Protein AF-A0A8T2YZI6-F1 (afdb_monomer_lite)

Secondary structure (DSSP, 8-state):
---HHHHHHHHHHHHH-----SHHHHHHHHHHHHTTSSPPP-TTSSSEEEE-TTS-HHHHHHHHHHHHHHHHHHHHTTPPPPPEEEE--EEEEEEEETTEEEEEEEE-HHHHHHHHHHHHTT---EEEGGGTEEEE-HHHHHHHHS-----TT---S------------------------

Sequence (181 aa):
MRSVKSTIERYKKACADSSNNGSVSEANAQEAASLGIVPCVSFKESPITMDAKQLQIHIAEVYFLTILKGLKHRLAAGAKLPNVTILLPVEKAQVITLEGEKTINVAGRISQAVASLLRRLGLPYQGNESYGKIRINGISLRRWLQPKLDSPFSGKPGEWSTSLSRLGKRNKLPATQYSHW

Foldseek 3Di:
DDDPVVVVVVVVVVVVPPPDPDDVLVCVLVVCCVVVNAPDWDQVDAPTEAECQPPDQVNSLVNVVVVLVVQLVCVVVVHQFHKYKYFFHWDWDWDQDPVGIDIFIDQDPSLVSVVVSCVVLVQDWDDGRRVRMIMHHSVSSSCSSCVPPPPVPPDPPDDPDDDPDDDDDDDDDDDDDDDDD

InterPro domains:
  IPR053303 Chloroplast PPR-containing protein [PTHR47935] (31-169)

Radius of gyration: 27.64 Å; chains: 1; bounding box: 69×43×85 Å

Structure (mmCIF, N/CA/C/O backbone):
data_AF-A0A8T2YZI6-F1
#
_entry.id   AF-A0A8T2YZI6-F1
#
loop_
_atom_site.group_PDB
_atom_site.id
_atom_site.type_symbol
_atom_site.label_atom_id
_atom_site.label_alt_id
_atom_site.label_comp_id
_atom_site.label_asym_id
_atom_site.label_entity_id
_atom_site.label_seq_id
_atom_site.pdbx_PDB_ins_code
_atom_site.Cartn_x
_atom_site.Cartn_y
_atom_site.Cartn_z
_atom_site.occupancy
_atom_site.B_iso_or_equiv
_atom_site.auth_seq_id
_atom_site.auth_comp_id
_atom_site.auth_asym_id
_atom_site.auth_atom_id
_atom_site.pdbx_PDB_model_num
ATOM 1 N N . MET A 1 1 ? -17.718 -25.663 -24.027 1.00 43.03 1 MET A N 1
ATOM 2 C CA . MET A 1 1 ? -17.482 -24.908 -22.772 1.00 43.03 1 MET A CA 1
ATOM 3 C C . MET A 1 1 ? -16.499 -25.683 -21.907 1.00 43.03 1 MET A C 1
ATOM 5 O O . MET A 1 1 ? -16.744 -26.854 -21.652 1.00 43.03 1 MET A O 1
ATOM 9 N N . ARG A 1 2 ? -15.363 -25.089 -21.511 1.00 48.38 2 ARG A N 1
ATOM 10 C CA . ARG A 1 2 ? -14.435 -25.738 -20.565 1.00 48.38 2 ARG A CA 1
ATOM 11 C C . ARG A 1 2 ? -15.024 -25.625 -19.155 1.00 48.38 2 ARG A C 1
ATOM 13 O O . ARG A 1 2 ? -15.431 -24.541 -18.754 1.00 48.38 2 ARG A O 1
ATOM 20 N N . SER A 1 3 ? -15.124 -26.746 -18.444 1.00 59.12 3 SER A N 1
ATOM 21 C CA . SER A 1 3 ? -15.744 -26.810 -17.115 1.00 59.12 3 SER A CA 1
ATOM 22 C C . SER A 1 3 ? -14.901 -26.062 -16.081 1.00 59.12 3 SER A C 1
ATOM 24 O O . SER A 1 3 ? -13.687 -26.261 -16.026 1.00 59.12 3 SER A O 1
ATOM 26 N N . VAL A 1 4 ? -15.539 -25.257 -15.224 1.00 64.62 4 VAL A N 1
ATOM 27 C CA . VAL A 1 4 ? -14.890 -24.494 -14.138 1.00 64.62 4 VAL A CA 1
ATOM 28 C C . VAL A 1 4 ? -14.013 -25.398 -13.259 1.00 64.62 4 VAL A C 1
ATOM 30 O O . VAL A 1 4 ? -12.910 -25.015 -12.877 1.00 64.62 4 VAL A O 1
ATOM 33 N N . LYS A 1 5 ? -14.434 -26.650 -13.035 1.00 61.53 5 LYS A N 1
ATOM 34 C CA . LYS A 1 5 ? -13.651 -27.652 -12.291 1.00 61.53 5 LYS A CA 1
ATOM 35 C C . LYS A 1 5 ? -12.322 -27.996 -12.971 1.00 61.53 5 LYS A C 1
ATOM 37 O O . LYS A 1 5 ? -11.308 -28.131 -12.297 1.00 61.53 5 LYS A O 1
ATOM 42 N N . SER A 1 6 ? -12.302 -28.073 -14.303 1.00 59.44 6 SER A N 1
ATOM 43 C CA . SER A 1 6 ? -11.068 -28.332 -15.063 1.00 59.44 6 SER A CA 1
ATOM 44 C C . SER A 1 6 ? -10.090 -27.155 -15.009 1.00 59.44 6 SER A C 1
ATOM 46 O O . SER A 1 6 ? -8.878 -27.352 -15.080 1.00 59.44 6 SER A O 1
ATOM 48 N N . THR A 1 7 ? -10.610 -25.936 -14.843 1.00 60.66 7 THR A N 1
ATOM 49 C CA . THR A 1 7 ? -9.802 -24.725 -14.680 1.00 60.66 7 THR A CA 1
ATOM 50 C C . THR A 1 7 ? -9.177 -24.672 -13.287 1.00 60.66 7 THR A C 1
ATOM 52 O O . THR A 1 7 ? -7.987 -24.396 -13.173 1.00 60.66 7 THR A O 1
ATOM 55 N N . ILE A 1 8 ? -9.937 -25.022 -12.243 1.00 68.31 8 ILE A N 1
ATOM 56 C CA . ILE A 1 8 ? -9.447 -25.067 -10.854 1.00 68.31 8 ILE A CA 1
ATOM 57 C C . ILE A 1 8 ? -8.341 -26.120 -10.686 1.00 68.31 8 ILE A C 1
ATOM 59 O O . ILE A 1 8 ? -7.313 -25.841 -10.073 1.00 68.31 8 ILE A O 1
ATOM 63 N N . GLU A 1 9 ? -8.504 -27.311 -11.263 1.00 61.12 9 GLU A N 1
ATOM 64 C CA . GLU A 1 9 ? -7.485 -28.368 -11.164 1.00 61.12 9 GLU A CA 1
ATOM 65 C C . GLU A 1 9 ? -6.208 -28.031 -11.947 1.00 61.12 9 GLU A C 1
ATOM 67 O O . GLU A 1 9 ? -5.096 -28.300 -11.492 1.00 61.12 9 GLU A O 1
ATOM 72 N N . ARG A 1 10 ? -6.340 -27.336 -13.083 1.00 62.16 10 ARG A N 1
ATOM 73 C CA . ARG A 1 10 ? -5.183 -26.799 -13.811 1.00 62.16 10 ARG A CA 1
ATOM 74 C C . ARG A 1 10 ? -4.444 -25.735 -12.991 1.00 62.16 10 ARG A C 1
ATOM 76 O O . ARG A 1 10 ? -3.217 -25.698 -13.018 1.00 62.16 10 ARG A O 1
ATOM 83 N N . TYR A 1 11 ? -5.184 -24.919 -12.241 1.00 50.75 11 TYR A N 1
ATOM 84 C CA . TYR A 1 11 ? -4.636 -23.886 -11.364 1.00 50.75 11 TYR A CA 1
ATOM 85 C C . TYR A 1 11 ? -3.839 -24.489 -10.198 1.00 50.75 11 TYR A C 1
ATOM 87 O O . TYR A 1 11 ? -2.700 -24.094 -9.964 1.00 50.75 11 TYR A O 1
ATOM 95 N N . LYS A 1 12 ? -4.376 -25.520 -9.526 1.00 63.25 12 LYS A N 1
ATOM 96 C CA . LYS A 1 12 ? -3.645 -26.251 -8.473 1.00 63.25 12 LYS A CA 1
ATOM 97 C C . LYS A 1 12 ? -2.347 -26.869 -8.989 1.00 63.25 12 LYS A C 1
ATOM 99 O O . LYS A 1 12 ? -1.334 -26.812 -8.301 1.00 63.25 12 LYS A O 1
ATOM 104 N N . LYS A 1 13 ? -2.374 -27.428 -10.203 1.00 60.31 13 LYS A N 1
ATOM 105 C CA . LYS A 1 13 ? -1.198 -28.048 -10.822 1.00 60.31 13 LYS A CA 1
ATOM 106 C C . LYS A 1 13 ? -0.110 -27.024 -11.162 1.00 60.31 13 LYS A C 1
ATOM 108 O O . LYS A 1 13 ? 1.045 -27.255 -10.841 1.00 60.31 13 LYS A O 1
ATOM 113 N N . ALA A 1 14 ? -0.480 -25.869 -11.714 1.00 50.28 14 ALA A N 1
ATOM 114 C CA . ALA A 1 14 ? 0.473 -24.805 -12.040 1.00 50.28 14 ALA A CA 1
ATOM 115 C C . ALA A 1 14 ? 1.112 -24.147 -10.800 1.00 50.28 14 ALA A C 1
ATOM 117 O O . ALA A 1 14 ? 2.236 -23.664 -10.878 1.00 50.28 14 ALA A O 1
ATOM 118 N N . CYS A 1 15 ? 0.426 -24.141 -9.649 1.00 44.84 15 CYS A N 1
ATOM 119 C CA . CYS A 1 15 ? 0.999 -23.670 -8.383 1.00 44.84 15 CYS A CA 1
ATOM 120 C C . CYS A 1 15 ? 1.999 -24.655 -7.752 1.00 44.84 15 CYS A C 1
ATOM 122 O O . CYS A 1 15 ? 2.817 -24.229 -6.939 1.00 44.84 15 CYS A O 1
ATOM 124 N N . ALA A 1 16 ? 1.933 -25.947 -8.095 1.00 54.19 16 ALA A N 1
ATOM 125 C CA . ALA A 1 16 ? 2.845 -26.966 -7.572 1.00 54.19 16 ALA A CA 1
ATOM 126 C C . ALA A 1 16 ? 4.216 -26.962 -8.278 1.00 54.19 16 ALA A C 1
ATOM 128 O O . ALA A 1 16 ? 5.212 -27.379 -7.689 1.00 54.19 16 ALA A O 1
ATOM 129 N N . ASP A 1 17 ? 4.290 -26.437 -9.502 1.00 45.03 17 ASP A N 1
ATOM 130 C CA . ASP A 1 17 ? 5.527 -26.365 -10.281 1.00 45.03 17 ASP A CA 1
ATOM 131 C C . ASP A 1 17 ? 6.327 -25.101 -9.893 1.00 45.03 17 ASP A C 1
ATOM 133 O O . ASP A 1 17 ? 6.245 -24.050 -10.532 1.00 45.03 17 ASP A O 1
ATOM 137 N N . SER A 1 18 ? 7.109 -25.180 -8.808 1.00 47.19 18 SER A N 1
ATOM 138 C CA . SER A 1 18 ? 7.831 -24.052 -8.180 1.00 47.19 18 SER A CA 1
ATOM 139 C C . SER A 1 18 ? 9.044 -23.508 -8.967 1.00 47.19 18 SER A C 1
ATOM 141 O O . SER A 1 18 ? 10.014 -23.044 -8.366 1.00 47.19 18 SER A O 1
ATOM 143 N N . SER A 1 19 ? 9.043 -23.577 -10.301 1.00 53.91 19 SER A N 1
ATOM 144 C CA . SER A 1 19 ? 10.235 -23.323 -11.131 1.00 53.91 19 SER A CA 1
ATOM 145 C C . SER A 1 19 ? 10.092 -22.184 -12.151 1.00 53.91 19 SER A C 1
ATOM 147 O O . SER A 1 19 ? 10.815 -22.153 -13.142 1.00 53.91 19 SER A O 1
ATOM 149 N N . ASN A 1 20 ? 9.196 -21.208 -11.947 1.00 41.50 20 ASN A N 1
ATOM 150 C CA . ASN A 1 20 ? 9.153 -20.043 -12.840 1.00 41.50 20 ASN A CA 1
ATOM 151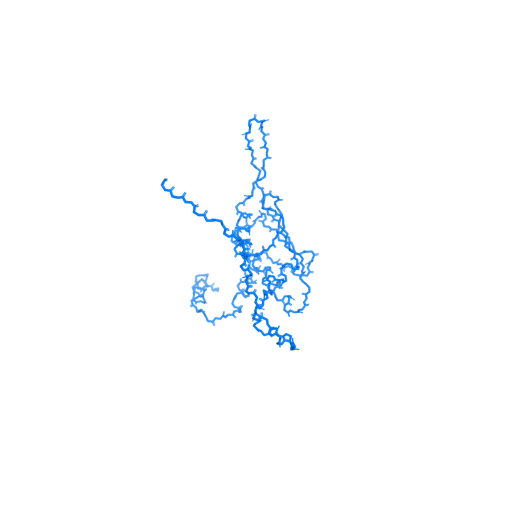 C C . ASN A 1 20 ? 9.091 -18.705 -12.095 1.00 41.50 20 ASN A C 1
ATOM 153 O O . ASN A 1 20 ? 8.052 -18.250 -11.611 1.00 41.50 20 ASN A O 1
ATOM 157 N N . ASN A 1 21 ? 10.254 -18.066 -12.034 1.00 47.00 21 ASN A N 1
ATOM 158 C CA . ASN A 1 21 ? 10.510 -16.827 -11.322 1.00 47.00 21 ASN A CA 1
ATOM 159 C C . ASN A 1 21 ? 10.152 -15.633 -12.222 1.00 47.00 21 ASN A C 1
ATOM 161 O O . ASN A 1 21 ? 11.016 -15.076 -12.891 1.00 47.00 21 ASN A O 1
ATOM 165 N N . GLY A 1 22 ? 8.880 -15.220 -12.245 1.00 47.12 22 GLY A N 1
ATOM 166 C CA . GLY A 1 22 ? 8.505 -13.865 -12.685 1.00 47.12 22 GLY A CA 1
ATOM 167 C C . GLY A 1 22 ? 7.252 -13.747 -13.553 1.00 47.12 22 GLY A C 1
ATOM 168 O O . GLY A 1 22 ? 6.416 -12.889 -13.274 1.00 47.12 22 GLY A O 1
ATOM 169 N N . SER A 1 23 ? 7.061 -14.625 -14.538 1.00 45.56 23 SER A N 1
ATOM 170 C CA . SER A 1 23 ? 6.017 -14.471 -15.572 1.00 45.56 23 SER A CA 1
ATOM 171 C C . SER A 1 23 ? 4.602 -14.840 -15.104 1.00 45.56 23 SER A C 1
ATOM 173 O O . SER A 1 23 ? 3.640 -14.137 -15.407 1.00 45.56 23 SER A O 1
ATOM 175 N N . VAL A 1 24 ? 4.459 -15.893 -14.293 1.00 44.16 24 VAL A N 1
ATOM 176 C CA . VAL A 1 24 ? 3.146 -16.398 -13.835 1.00 44.16 24 VAL A CA 1
ATOM 177 C C . VAL A 1 24 ? 2.450 -15.406 -12.892 1.00 44.16 24 VAL A C 1
ATOM 179 O O . VAL A 1 24 ? 1.238 -15.229 -12.936 1.00 44.16 24 VAL A O 1
ATOM 182 N N . SER A 1 25 ? 3.216 -14.669 -12.082 1.00 45.31 25 SER A N 1
ATOM 183 C CA . SER A 1 25 ? 2.664 -13.644 -11.181 1.00 45.31 25 SER A CA 1
ATOM 184 C C . SER A 1 25 ? 2.098 -12.416 -11.912 1.00 45.31 25 SER A C 1
ATOM 186 O O . SER A 1 25 ? 1.246 -11.710 -11.379 1.00 45.31 25 SER A O 1
ATOM 188 N N . GLU A 1 26 ? 2.597 -12.136 -13.119 1.00 43.47 26 GLU A N 1
ATOM 189 C CA . GLU A 1 26 ? 2.163 -11.030 -13.980 1.00 43.47 26 GLU A CA 1
ATOM 190 C C . GLU A 1 26 ? 0.848 -11.370 -14.679 1.00 43.47 26 GLU A C 1
ATOM 192 O O . GLU A 1 26 ? -0.092 -10.578 -14.620 1.00 43.47 26 GLU A O 1
ATOM 197 N N . ALA A 1 27 ? 0.756 -12.594 -15.209 1.00 48.69 27 ALA A N 1
ATOM 198 C CA . ALA A 1 27 ? -0.484 -13.143 -15.738 1.00 48.69 27 ALA A CA 1
ATOM 199 C C . ALA A 1 27 ? -1.572 -13.171 -14.656 1.00 48.69 27 ALA A C 1
ATOM 201 O O . ALA A 1 27 ? -2.641 -12.620 -14.867 1.00 48.69 27 ALA A O 1
ATOM 202 N N . ASN A 1 28 ? -1.287 -13.674 -13.452 1.00 55.69 28 ASN A N 1
ATOM 203 C CA . ASN A 1 28 ? -2.321 -13.847 -12.426 1.00 55.69 28 ASN A CA 1
ATOM 204 C C . ASN A 1 28 ? -2.930 -12.525 -11.920 1.00 55.69 28 ASN A C 1
ATOM 206 O O . ASN A 1 28 ? -4.133 -12.462 -11.674 1.00 55.69 28 ASN A O 1
ATOM 210 N N . ALA A 1 29 ? -2.133 -11.462 -11.759 1.00 58.25 29 ALA A N 1
ATOM 211 C CA . ALA A 1 29 ? -2.647 -10.163 -11.309 1.00 58.25 29 ALA A CA 1
ATOM 212 C C . ALA A 1 29 ? -3.386 -9.413 -12.430 1.00 58.25 29 ALA A C 1
ATOM 214 O O . ALA A 1 29 ? -4.433 -8.810 -12.189 1.00 58.25 29 ALA A O 1
ATOM 215 N N . GLN A 1 30 ? -2.866 -9.469 -13.660 1.00 60.69 30 GLN A N 1
ATOM 216 C CA . GLN A 1 30 ? -3.492 -8.833 -14.818 1.00 60.69 30 GLN A CA 1
ATOM 217 C C . GLN A 1 30 ? -4.767 -9.571 -15.252 1.00 60.69 30 GLN A C 1
ATOM 219 O O . GLN A 1 30 ? -5.758 -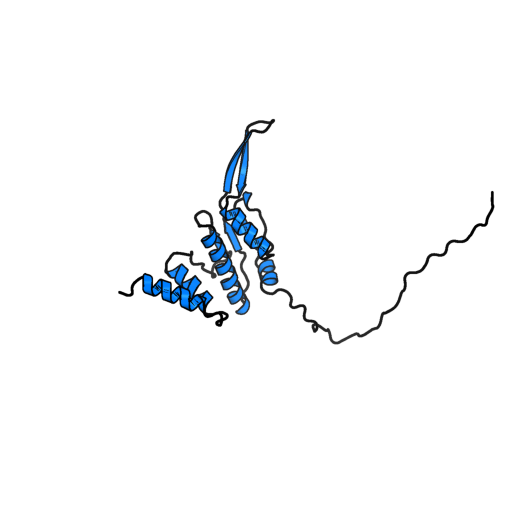8.928 -15.593 1.00 60.69 30 GLN A O 1
ATOM 224 N N . GLU A 1 31 ? -4.786 -10.901 -15.161 1.00 61.03 31 GLU A N 1
ATOM 225 C CA . GLU A 1 31 ? -5.983 -11.722 -15.349 1.00 61.03 31 GLU A CA 1
ATOM 226 C C . GLU A 1 31 ? -7.011 -11.451 -14.249 1.00 61.03 31 GLU A C 1
ATOM 228 O O . GLU A 1 31 ? -8.173 -11.219 -14.564 1.00 61.03 31 GLU A O 1
ATOM 233 N N . ALA A 1 32 ? -6.610 -11.371 -12.973 1.00 63.75 32 ALA A N 1
ATOM 234 C CA . ALA A 1 32 ? -7.527 -11.005 -11.890 1.00 63.75 32 ALA A CA 1
ATOM 235 C C . ALA A 1 32 ? -8.145 -9.609 -12.089 1.00 63.75 32 ALA A C 1
ATOM 237 O O . ALA A 1 32 ? -9.330 -9.418 -11.813 1.00 63.75 32 ALA A O 1
ATOM 238 N N . ALA A 1 33 ? -7.384 -8.645 -12.614 1.00 63.84 33 ALA A N 1
ATOM 239 C CA . ALA A 1 33 ? -7.912 -7.334 -12.986 1.00 63.84 33 ALA A CA 1
ATOM 240 C C . ALA A 1 33 ? -8.855 -7.399 -14.200 1.00 63.84 33 ALA A C 1
ATOM 242 O O . ALA A 1 33 ? -9.924 -6.791 -14.178 1.00 63.84 33 ALA A O 1
ATOM 243 N N . SER A 1 34 ? -8.515 -8.182 -15.229 1.00 63.38 34 SER A N 1
ATOM 244 C CA . SER A 1 34 ? -9.388 -8.420 -16.390 1.00 63.38 34 SER A CA 1
ATOM 245 C C . SER A 1 34 ? -10.691 -9.133 -16.015 1.00 63.38 34 SER A C 1
ATOM 247 O O . SER A 1 34 ? -11.697 -8.961 -16.698 1.00 63.38 34 SER A O 1
ATOM 249 N N . LEU A 1 35 ? -10.674 -9.931 -14.947 1.00 66.44 35 LEU A N 1
ATOM 250 C CA . LEU A 1 35 ? -11.837 -10.613 -14.379 1.00 66.44 35 LEU A CA 1
ATOM 251 C C . LEU A 1 35 ? -12.614 -9.736 -13.376 1.00 66.44 35 LEU A C 1
ATOM 253 O O . LEU A 1 35 ? -13.604 -10.197 -12.814 1.00 66.44 35 LEU A O 1
ATOM 257 N N . GLY A 1 36 ? -12.182 -8.492 -13.135 1.00 60.31 36 GLY A N 1
ATOM 258 C CA . GLY A 1 36 ? -12.842 -7.552 -12.221 1.00 60.31 36 GLY A CA 1
ATOM 259 C C . GLY A 1 36 ? -12.645 -7.850 -10.730 1.00 60.31 36 GLY A C 1
ATOM 260 O O . GLY A 1 36 ? -13.351 -7.288 -9.898 1.00 60.31 36 GLY A O 1
ATOM 261 N N . ILE A 1 37 ? -11.701 -8.725 -10.375 1.00 63.38 37 ILE A N 1
ATOM 262 C CA . ILE A 1 37 ? -11.430 -9.148 -8.990 1.00 63.38 37 ILE A CA 1
ATOM 263 C C . ILE A 1 37 ? -10.562 -8.112 -8.260 1.00 63.38 37 ILE A C 1
ATOM 265 O O . ILE A 1 37 ? -10.755 -7.861 -7.071 1.00 63.38 37 ILE A O 1
ATOM 269 N N . VAL A 1 38 ? -9.607 -7.498 -8.968 1.00 60.03 38 VAL A N 1
ATOM 270 C CA . VAL A 1 38 ? -8.698 -6.473 -8.430 1.00 60.03 38 VAL A CA 1
ATOM 271 C C . VAL A 1 38 ? -8.821 -5.201 -9.274 1.00 60.03 38 VAL A C 1
ATOM 273 O O . VAL A 1 38 ? -8.793 -5.301 -10.501 1.00 60.03 38 VAL A O 1
ATOM 276 N N . PRO A 1 39 ? -8.933 -3.999 -8.677 1.00 65.19 39 PRO A N 1
ATOM 277 C CA . PRO A 1 39 ? -8.980 -2.767 -9.458 1.00 65.19 39 PRO A CA 1
ATOM 278 C C . PRO A 1 39 ? -7.717 -2.590 -10.319 1.00 65.19 39 PRO A C 1
ATOM 280 O O . PRO A 1 39 ? -6.596 -2.820 -9.861 1.00 65.19 39 PRO A O 1
ATOM 283 N N . CYS A 1 40 ? -7.885 -2.166 -11.574 1.00 59.06 40 CYS A N 1
ATOM 284 C CA . CYS A 1 40 ? -6.763 -1.854 -12.459 1.00 59.06 40 CYS A CA 1
ATOM 285 C C . CYS A 1 40 ? -6.200 -0.462 -12.132 1.00 59.06 40 CYS A C 1
ATOM 287 O O . CYS A 1 40 ? -6.951 0.506 -12.029 1.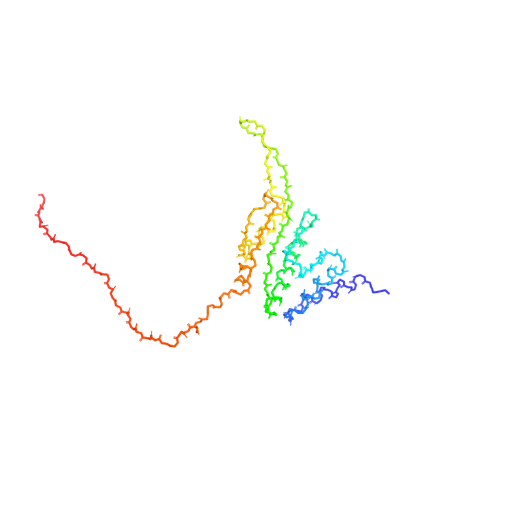00 59.06 40 CYS A O 1
ATOM 289 N N . VAL A 1 41 ? -4.876 -0.349 -11.994 1.00 61.06 41 VAL A N 1
ATOM 290 C CA . VAL A 1 41 ? -4.184 0.923 -11.722 1.00 61.06 41 VAL A CA 1
ATOM 291 C C . VAL A 1 41 ? -3.546 1.503 -12.970 1.00 61.06 41 VAL A C 1
ATOM 293 O O . VAL A 1 41 ? -2.655 0.905 -13.572 1.00 61.06 41 VAL A O 1
ATOM 296 N N . SER A 1 42 ? -3.941 2.732 -13.305 1.00 63.69 42 SER A N 1
ATOM 297 C CA . SER A 1 42 ? -3.205 3.565 -14.252 1.00 63.69 42 SER A CA 1
ATOM 298 C C . SER A 1 42 ? -1.959 4.133 -13.574 1.00 63.69 42 SER A C 1
ATOM 300 O O . SER A 1 42 ? -2.029 5.012 -12.719 1.00 63.69 42 SER A O 1
ATOM 302 N N . PHE A 1 43 ? -0.782 3.669 -13.994 1.00 66.69 43 PHE A N 1
ATOM 303 C CA . PHE A 1 43 ? 0.499 4.222 -13.540 1.00 66.69 43 PHE A CA 1
ATOM 304 C C . PHE A 1 43 ? 0.886 5.521 -14.260 1.00 66.69 43 PHE A C 1
ATOM 306 O O . PHE A 1 43 ? 2.001 6.007 -14.062 1.00 66.69 43 PHE A O 1
ATOM 313 N N . LYS A 1 44 ? 0.020 6.067 -15.126 1.00 63.38 44 LYS A N 1
ATOM 314 C CA . LYS A 1 44 ? 0.269 7.327 -15.845 1.00 63.38 44 LYS A CA 1
ATOM 315 C C . LYS A 1 44 ? -0.031 8.551 -14.977 1.00 63.38 44 LYS A C 1
ATOM 317 O O . LYS A 1 44 ? 0.581 9.597 -15.172 1.00 63.38 44 LYS A O 1
ATOM 322 N N . GLU A 1 45 ? -0.913 8.403 -13.994 1.00 66.19 45 GLU A N 1
ATOM 323 C CA . GLU A 1 45 ? -1.322 9.476 -13.092 1.00 66.19 45 GLU A CA 1
ATOM 324 C C . GLU A 1 45 ? -0.323 9.670 -11.941 1.00 66.19 45 GLU A C 1
ATOM 326 O O . GLU A 1 45 ? 0.341 8.739 -11.474 1.00 66.19 45 GLU A O 1
ATOM 331 N N . SER A 1 46 ? -0.174 10.920 -11.500 1.00 68.19 46 SER A N 1
ATOM 332 C CA . SER A 1 46 ? 0.683 11.302 -10.379 1.00 68.19 46 SER A CA 1
ATOM 333 C C . SER A 1 46 ? -0.048 12.346 -9.534 1.00 68.19 46 SER A C 1
ATOM 335 O O . SER A 1 46 ? -0.264 13.451 -10.031 1.00 68.19 46 SER A O 1
ATOM 337 N N . PRO A 1 47 ? -0.367 12.070 -8.257 1.00 77.19 47 PRO A N 1
ATOM 338 C CA . PRO A 1 47 ? -0.053 10.862 -7.483 1.00 77.19 47 PRO A CA 1
ATOM 339 C C . PRO A 1 47 ? -0.907 9.643 -7.872 1.00 77.19 47 PRO A C 1
ATOM 341 O O . PRO A 1 47 ? -2.030 9.794 -8.336 1.00 77.19 47 PRO A O 1
ATOM 344 N N . ILE A 1 48 ? -0.397 8.435 -7.612 1.00 85.88 48 ILE A N 1
ATOM 345 C CA . ILE A 1 48 ? -1.206 7.210 -7.709 1.00 85.88 48 ILE A CA 1
ATOM 346 C C . ILE A 1 48 ? -2.100 7.146 -6.475 1.00 85.88 48 ILE A C 1
ATOM 348 O O . ILE A 1 48 ? -1.595 7.211 -5.350 1.00 85.88 48 ILE A O 1
ATOM 352 N N . THR A 1 49 ? -3.407 7.005 -6.682 1.00 86.50 49 THR A N 1
ATOM 353 C CA . THR A 1 49 ? -4.384 6.903 -5.593 1.00 86.50 49 THR A CA 1
ATOM 354 C C . THR A 1 49 ? -5.000 5.511 -5.567 1.00 86.50 49 THR A C 1
ATOM 356 O O . THR A 1 49 ? -5.508 5.026 -6.571 1.00 86.50 49 THR A O 1
ATOM 359 N N . MET A 1 50 ? -4.946 4.872 -4.403 1.00 87.69 50 MET A N 1
ATOM 360 C CA . MET A 1 50 ? -5.548 3.577 -4.116 1.00 87.69 50 MET A CA 1
ATOM 361 C C . MET A 1 50 ? -6.715 3.798 -3.153 1.00 87.69 50 MET A C 1
ATOM 363 O O . MET A 1 50 ? -6.488 4.169 -2.002 1.00 87.69 50 MET A O 1
ATOM 367 N N . ASP A 1 51 ? -7.951 3.579 -3.600 1.00 88.12 51 ASP A N 1
ATOM 368 C CA . ASP A 1 51 ? -9.109 3.563 -2.702 1.00 88.12 51 ASP A CA 1
ATOM 369 C C . ASP A 1 51 ? -9.343 2.146 -2.169 1.00 88.12 51 ASP A C 1
ATOM 371 O O . ASP A 1 51 ? -9.624 1.225 -2.936 1.00 88.12 51 ASP A O 1
ATOM 375 N N . ALA A 1 52 ? -9.187 1.967 -0.856 1.00 88.38 52 ALA A N 1
ATOM 376 C CA . ALA A 1 52 ? -9.390 0.695 -0.173 1.00 88.38 52 ALA A CA 1
ATOM 377 C C . ALA A 1 52 ? -10.671 0.656 0.675 1.00 88.38 52 ALA A C 1
ATOM 379 O O . ALA A 1 52 ? -10.905 -0.335 1.365 1.00 88.38 52 ALA A O 1
ATOM 380 N N . LYS A 1 53 ? -11.513 1.699 0.647 1.00 87.94 53 LYS A N 1
ATOM 381 C CA . LYS A 1 53 ? -12.682 1.820 1.540 1.00 87.94 53 LYS A CA 1
ATOM 382 C C . LYS A 1 53 ? -13.705 0.699 1.378 1.00 87.94 53 LYS A C 1
ATOM 384 O O . LYS A 1 53 ? -14.356 0.339 2.350 1.00 87.94 53 LYS A O 1
ATOM 389 N N . GLN A 1 54 ? -13.846 0.171 0.166 1.00 85.81 54 GLN A N 1
ATOM 390 C CA . GLN A 1 54 ? -14.832 -0.859 -0.179 1.00 85.81 54 GLN A CA 1
ATOM 391 C C . GLN A 1 54 ? -14.188 -2.207 -0.537 1.00 85.81 54 GLN A C 1
ATOM 393 O O . GLN A 1 54 ? -14.872 -3.124 -0.984 1.00 85.81 54 GLN A O 1
ATOM 398 N N . LEU A 1 55 ? -12.869 -2.341 -0.369 1.00 85.25 55 LEU A N 1
ATOM 399 C CA . LEU A 1 55 ? -12.151 -3.554 -0.749 1.00 85.25 55 LEU A CA 1
ATOM 400 C C . LEU A 1 55 ? -12.166 -4.588 0.373 1.00 85.25 55 LEU A C 1
ATOM 402 O O . LEU A 1 55 ? -12.124 -4.258 1.554 1.00 85.25 55 LEU A O 1
ATOM 406 N N . GLN A 1 56 ? -12.137 -5.866 0.005 1.00 87.69 56 GLN A N 1
ATOM 407 C CA . GLN A 1 56 ? -11.829 -6.923 0.964 1.00 87.69 56 GLN A CA 1
ATOM 408 C C . GLN A 1 56 ? -10.346 -6.866 1.349 1.00 87.69 56 GLN A C 1
ATOM 410 O O . GLN A 1 56 ? -9.510 -6.443 0.552 1.00 87.69 56 GLN A O 1
ATOM 415 N N . ILE A 1 57 ? -10.009 -7.333 2.555 1.00 88.50 57 ILE A N 1
ATOM 416 C CA . ILE A 1 57 ? -8.650 -7.236 3.119 1.00 88.50 57 ILE A CA 1
ATOM 417 C C . ILE A 1 57 ? -7.590 -7.797 2.159 1.00 88.50 57 ILE A C 1
ATOM 419 O O . ILE A 1 57 ? -6.635 -7.102 1.823 1.00 88.50 57 ILE A O 1
ATOM 423 N N . HIS A 1 58 ? -7.788 -9.021 1.666 1.00 87.38 58 HIS A N 1
ATOM 424 C CA . HIS A 1 58 ? -6.831 -9.672 0.769 1.00 87.38 58 HIS A CA 1
ATOM 425 C C . HIS A 1 58 ? -6.737 -8.969 -0.593 1.00 87.38 58 HIS A C 1
ATOM 427 O O . HIS A 1 58 ? -5.650 -8.867 -1.154 1.00 87.38 58 HIS A O 1
ATOM 433 N N . ILE A 1 59 ? -7.850 -8.427 -1.103 1.00 86.38 59 ILE A N 1
ATOM 434 C CA . ILE A 1 59 ? -7.852 -7.640 -2.341 1.00 86.38 59 ILE A CA 1
ATOM 435 C C . ILE A 1 59 ? -7.067 -6.346 -2.144 1.00 86.38 59 ILE A C 1
ATOM 437 O O . ILE A 1 59 ? -6.266 -6.001 -3.002 1.00 86.38 59 ILE A O 1
ATOM 441 N N . ALA A 1 60 ? -7.227 -5.657 -1.012 1.00 88.31 60 ALA A N 1
ATOM 442 C CA . ALA A 1 60 ? -6.472 -4.444 -0.712 1.00 88.31 60 ALA A CA 1
ATOM 443 C C . ALA A 1 60 ? -4.960 -4.716 -0.619 1.00 88.31 60 ALA A C 1
ATOM 445 O O . ALA A 1 60 ? -4.165 -3.975 -1.197 1.00 88.31 60 ALA A O 1
ATOM 446 N N . GLU A 1 61 ? -4.551 -5.794 0.054 1.00 89.75 61 GLU A N 1
ATOM 447 C CA . GLU A 1 61 ? -3.137 -6.178 0.141 1.00 89.75 61 GLU A CA 1
ATOM 448 C C . GLU A 1 61 ? -2.554 -6.519 -1.240 1.00 89.75 61 GLU A C 1
ATOM 450 O O . GLU A 1 61 ? -1.530 -5.955 -1.634 1.00 89.75 61 GLU A O 1
ATOM 455 N N . VAL A 1 62 ? -3.223 -7.383 -2.011 1.00 89.44 62 VAL A N 1
ATOM 456 C CA . VAL A 1 62 ? -2.785 -7.775 -3.364 1.00 89.44 62 VAL A CA 1
ATOM 457 C C . VAL A 1 62 ? -2.761 -6.574 -4.309 1.00 89.44 62 VAL A C 1
ATOM 459 O O . VAL A 1 62 ? -1.824 -6.413 -5.096 1.00 89.44 62 VAL A O 1
ATOM 462 N N . TYR A 1 63 ? -3.754 -5.694 -4.211 1.00 88.00 63 TYR A N 1
ATOM 463 C CA . TYR A 1 63 ? -3.829 -4.481 -5.012 1.00 88.00 63 TYR A CA 1
ATOM 464 C C . TYR A 1 63 ? -2.643 -3.555 -4.730 1.00 88.00 63 TYR A C 1
ATOM 466 O O . TYR A 1 63 ? -1.966 -3.105 -5.658 1.00 88.00 63 TYR A O 1
ATOM 474 N N . PHE A 1 64 ? -2.309 -3.350 -3.454 1.00 90.94 64 PHE A N 1
ATOM 475 C CA . PHE A 1 64 ? -1.139 -2.564 -3.076 1.00 90.94 64 PHE A CA 1
ATOM 476 C C . PHE A 1 64 ? 0.174 -3.189 -3.575 1.00 90.94 64 PHE A C 1
ATOM 478 O O . PHE A 1 64 ? 1.023 -2.491 -4.134 1.00 90.94 64 PHE A O 1
ATOM 485 N N . LEU A 1 65 ? 0.338 -4.509 -3.447 1.00 90.69 65 LEU A N 1
ATOM 486 C CA . LEU A 1 65 ? 1.510 -5.219 -3.978 1.00 90.69 65 LEU A CA 1
ATOM 487 C C . LEU A 1 65 ? 1.626 -5.083 -5.503 1.00 90.69 65 LEU A C 1
ATOM 489 O O . LEU A 1 65 ? 2.728 -4.923 -6.030 1.00 90.69 65 LEU A O 1
ATOM 493 N N . THR A 1 66 ? 0.497 -5.078 -6.209 1.00 87.31 66 THR A N 1
ATOM 494 C CA . THR A 1 66 ? 0.449 -4.861 -7.662 1.00 87.31 66 THR A CA 1
ATOM 495 C C . THR A 1 66 ? 0.927 -3.454 -8.026 1.00 87.31 66 THR A C 1
ATOM 497 O O . THR A 1 66 ? 1.714 -3.295 -8.964 1.00 87.31 66 THR A O 1
ATOM 500 N N . ILE A 1 67 ? 0.549 -2.436 -7.241 1.00 89.50 67 ILE A N 1
ATOM 501 C CA . ILE A 1 67 ? 1.078 -1.071 -7.390 1.00 89.50 67 ILE A CA 1
ATOM 502 C C . ILE A 1 67 ? 2.601 -1.066 -7.213 1.00 89.50 67 ILE A C 1
ATOM 504 O O . ILE A 1 67 ? 3.315 -0.525 -8.059 1.00 89.50 67 ILE A O 1
ATOM 508 N N . LEU A 1 68 ? 3.122 -1.693 -6.154 1.00 90.50 68 LEU A N 1
ATOM 509 C CA . LEU A 1 68 ? 4.568 -1.768 -5.912 1.00 90.50 68 LEU A CA 1
ATOM 510 C C . LEU A 1 68 ? 5.313 -2.461 -7.058 1.00 90.50 68 LEU A C 1
ATOM 512 O O . LEU A 1 68 ? 6.360 -1.973 -7.492 1.00 90.50 68 LEU A O 1
ATOM 516 N N . LYS A 1 69 ? 4.757 -3.560 -7.583 1.00 87.56 69 LYS A N 1
ATOM 517 C CA . LYS A 1 69 ? 5.315 -4.276 -8.733 1.00 87.56 69 LYS A CA 1
ATOM 518 C C . LYS A 1 69 ? 5.385 -3.367 -9.960 1.00 87.56 69 LYS A C 1
ATOM 520 O O . LYS A 1 69 ? 6.466 -3.188 -10.516 1.00 87.56 69 LYS A O 1
ATOM 525 N N . GLY A 1 70 ? 4.282 -2.722 -10.343 1.00 85.62 70 GLY A N 1
ATOM 526 C CA . GLY A 1 70 ? 4.265 -1.803 -11.488 1.00 85.62 70 GLY A CA 1
ATOM 527 C C . GLY A 1 70 ? 5.245 -0.635 -11.329 1.00 85.62 70 GLY A C 1
ATOM 528 O O . GLY A 1 70 ? 5.953 -0.269 -12.271 1.00 85.62 70 GLY A O 1
ATOM 529 N N . LEU A 1 71 ? 5.380 -0.104 -10.111 1.00 87.88 71 LEU A N 1
ATOM 530 C CA . LEU A 1 71 ? 6.352 0.947 -9.804 1.00 87.88 71 LEU A CA 1
ATOM 531 C C . LEU A 1 71 ? 7.805 0.466 -9.898 1.00 87.88 71 LEU A C 1
ATOM 533 O O . LEU A 1 71 ? 8.657 1.227 -10.356 1.00 87.88 71 LEU A O 1
ATOM 537 N N . LYS A 1 72 ? 8.095 -0.794 -9.558 1.00 88.25 72 LYS A N 1
ATOM 538 C CA . LYS A 1 72 ? 9.413 -1.405 -9.785 1.00 88.25 72 LYS A CA 1
ATOM 539 C C . LYS A 1 72 ? 9.769 -1.439 -11.273 1.00 88.25 72 LYS A C 1
ATOM 541 O O . LYS A 1 72 ? 10.875 -1.043 -11.632 1.00 88.25 72 LYS A O 1
ATOM 546 N N . HIS A 1 73 ? 8.841 -1.845 -12.141 1.00 87.25 73 HIS A N 1
ATOM 547 C CA . HIS A 1 73 ? 9.078 -1.855 -13.592 1.00 87.25 73 HIS A CA 1
ATOM 548 C C . HIS A 1 73 ? 9.273 -0.442 -14.147 1.00 87.25 73 HIS A C 1
ATOM 550 O O . HIS A 1 73 ? 10.203 -0.197 -14.913 1.00 87.25 73 HIS A O 1
ATOM 556 N N . ARG A 1 74 ? 8.454 0.518 -13.701 1.00 85.44 74 ARG A N 1
ATOM 557 C CA . ARG A 1 74 ? 8.603 1.933 -14.069 1.00 85.44 74 ARG A CA 1
ATOM 558 C C . ARG A 1 74 ? 9.969 2.492 -13.655 1.00 85.44 74 ARG A C 1
ATOM 560 O O . ARG A 1 74 ? 10.577 3.237 -14.419 1.00 85.44 74 ARG A O 1
ATOM 567 N N . LEU A 1 75 ? 10.457 2.121 -12.471 1.00 87.06 75 LEU A N 1
ATOM 568 C CA . LEU A 1 75 ? 11.786 2.506 -12.000 1.00 87.06 75 LEU A CA 1
ATOM 569 C C . LEU A 1 75 ? 12.900 1.885 -12.850 1.00 87.06 75 LEU A C 1
ATOM 571 O O . LEU A 1 75 ? 13.855 2.581 -13.182 1.00 87.06 75 LEU A O 1
ATOM 575 N N . ALA A 1 76 ? 12.768 0.606 -13.218 1.00 85.19 76 ALA A N 1
ATOM 576 C CA . ALA A 1 76 ? 13.716 -0.086 -14.092 1.00 85.19 76 ALA A CA 1
ATOM 577 C C . ALA A 1 76 ? 13.769 0.533 -15.500 1.00 85.19 76 ALA A C 1
ATOM 579 O O . ALA A 1 76 ? 14.835 0.600 -16.099 1.00 85.19 76 ALA A O 1
ATOM 580 N N . ALA A 1 77 ? 12.648 1.073 -15.987 1.00 86.69 77 ALA A N 1
ATOM 581 C CA . ALA A 1 77 ? 12.582 1.859 -17.220 1.00 86.69 77 ALA A CA 1
ATOM 582 C C . ALA A 1 77 ? 13.172 3.284 -17.088 1.00 86.69 77 ALA A C 1
ATOM 584 O O . ALA A 1 77 ? 13.051 4.089 -18.008 1.00 86.69 77 ALA A O 1
ATOM 585 N N . GLY A 1 78 ? 13.765 3.637 -15.941 1.00 83.12 78 GLY A N 1
ATOM 586 C CA . GLY A 1 78 ? 14.388 4.943 -15.697 1.00 83.12 78 GLY A CA 1
ATOM 587 C C . GLY A 1 78 ? 13.409 6.078 -15.383 1.00 83.12 78 GLY A C 1
ATOM 588 O O . GLY A 1 78 ? 13.829 7.221 -15.197 1.00 83.12 78 GLY A O 1
ATOM 589 N N . ALA A 1 79 ? 12.107 5.800 -15.280 1.00 86.00 79 ALA A N 1
ATOM 590 C CA . ALA A 1 79 ? 11.110 6.828 -15.019 1.00 86.00 79 ALA A CA 1
ATOM 591 C C . ALA A 1 79 ? 11.050 7.215 -13.531 1.00 86.00 79 ALA A C 1
ATOM 593 O O . ALA A 1 79 ? 11.216 6.402 -12.618 1.00 86.00 79 ALA A O 1
ATOM 594 N N . LYS A 1 80 ? 10.745 8.491 -13.269 1.00 86.38 80 LYS A N 1
ATOM 595 C CA . LYS A 1 80 ? 10.552 9.009 -11.907 1.00 86.38 80 LYS A CA 1
ATOM 596 C C . LYS A 1 80 ? 9.363 8.323 -11.232 1.00 86.38 80 LYS A C 1
ATOM 598 O O . LYS A 1 80 ? 8.302 8.187 -11.846 1.00 86.38 80 LYS A O 1
ATOM 603 N N . LEU A 1 81 ? 9.523 7.962 -9.957 1.00 87.88 81 LEU A N 1
ATOM 604 C CA . LEU A 1 81 ? 8.447 7.395 -9.147 1.00 87.88 81 LEU A CA 1
ATOM 605 C C . LEU A 1 81 ? 7.488 8.480 -8.629 1.00 87.88 81 LEU A C 1
ATOM 607 O O . LEU A 1 81 ? 7.955 9.469 -8.052 1.00 87.88 81 LEU A O 1
ATOM 611 N N . PRO A 1 82 ? 6.165 8.305 -8.805 1.00 88.94 82 PRO A N 1
ATOM 612 C CA . PRO A 1 82 ? 5.163 9.186 -8.222 1.00 88.94 82 PRO A CA 1
ATOM 613 C C . PRO A 1 82 ? 4.992 8.918 -6.719 1.00 88.94 82 PRO A C 1
ATOM 615 O O . PRO A 1 82 ? 5.432 7.898 -6.187 1.00 88.94 82 PRO A O 1
ATOM 618 N N . ASN A 1 83 ? 4.314 9.838 -6.031 1.00 91.06 83 ASN A N 1
ATOM 619 C CA . ASN A 1 83 ? 3.818 9.578 -4.680 1.00 91.06 83 ASN A CA 1
ATOM 620 C C . ASN A 1 83 ? 2.620 8.626 -4.750 1.00 91.06 83 ASN A C 1
ATOM 622 O O . ASN A 1 83 ? 1.800 8.742 -5.663 1.00 91.06 83 ASN A O 1
ATOM 626 N N . VAL A 1 84 ? 2.492 7.748 -3.759 1.00 91.88 84 VAL A N 1
ATOM 627 C CA . VAL A 1 84 ? 1.338 6.851 -3.617 1.00 91.88 84 VAL A CA 1
ATOM 628 C C . VAL A 1 84 ? 0.491 7.326 -2.443 1.00 91.88 84 VAL A C 1
ATOM 630 O O . VAL A 1 84 ? 1.020 7.627 -1.373 1.00 91.88 84 VAL A O 1
ATOM 633 N N . THR A 1 85 ? -0.818 7.421 -2.645 1.00 91.62 85 THR A N 1
ATOM 634 C CA . THR A 1 85 ? -1.798 7.758 -1.609 1.00 91.62 85 THR A CA 1
ATOM 635 C C . THR A 1 85 ? -2.783 6.609 -1.468 1.00 91.62 85 THR A C 1
ATOM 637 O O . THR A 1 85 ? -3.352 6.170 -2.460 1.00 91.62 85 THR A O 1
ATOM 640 N N . ILE A 1 86 ? -3.000 6.145 -0.243 1.00 92.19 86 ILE A N 1
ATOM 641 C CA . ILE A 1 86 ? -3.949 5.082 0.082 1.00 92.19 86 ILE A CA 1
ATOM 642 C C . ILE A 1 86 ? -5.068 5.697 0.918 1.00 92.19 86 ILE A C 1
ATOM 644 O O . ILE A 1 86 ? -4.805 6.262 1.983 1.00 92.19 86 ILE A O 1
ATOM 648 N N . LEU A 1 87 ? -6.300 5.608 0.426 1.00 91.69 87 LEU A N 1
ATOM 649 C CA . LEU A 1 87 ? -7.502 5.979 1.163 1.00 91.69 87 LEU A CA 1
ATOM 650 C C . LEU A 1 87 ? -8.015 4.748 1.901 1.00 91.69 87 LEU A C 1
ATOM 652 O O . LEU A 1 87 ? -8.228 3.695 1.303 1.00 91.69 87 LEU A O 1
ATOM 656 N N . LEU A 1 88 ? -8.189 4.889 3.207 1.00 90.69 88 LEU A N 1
ATOM 657 C CA . LEU A 1 88 ? -8.473 3.799 4.126 1.00 90.69 88 LEU A CA 1
ATOM 658 C C . LEU A 1 88 ? -9.823 4.016 4.826 1.00 90.69 88 LEU A C 1
ATOM 660 O O . LEU A 1 88 ? -10.184 5.164 5.108 1.00 90.69 88 LEU A O 1
ATOM 664 N N . PRO A 1 89 ? -10.580 2.943 5.115 1.00 88.50 89 PRO A N 1
ATOM 665 C CA . PRO A 1 89 ? -11.808 3.049 5.892 1.00 88.50 89 PRO A CA 1
ATOM 666 C C . PRO A 1 89 ? -11.517 3.413 7.356 1.00 88.50 89 PRO A C 1
ATOM 668 O O . PRO A 1 89 ? -10.600 2.885 7.990 1.00 88.50 89 PRO A O 1
ATOM 671 N N . VAL A 1 90 ? -12.323 4.312 7.910 1.00 88.06 90 VAL A N 1
ATOM 672 C CA . VAL A 1 90 ? -12.247 4.732 9.314 1.00 88.06 90 VAL A CA 1
ATOM 673 C C . VAL A 1 90 ? -13.609 4.514 9.943 1.00 88.06 90 VAL A C 1
ATOM 675 O O . VAL A 1 90 ? -14.627 4.909 9.375 1.00 88.06 90 VAL A O 1
ATOM 678 N N . GLU A 1 91 ? -13.615 3.886 11.108 1.00 85.75 91 GLU A N 1
ATOM 679 C CA . GLU A 1 91 ? -14.802 3.640 11.915 1.00 85.75 91 GLU A CA 1
ATOM 680 C C . GLU A 1 91 ? -14.869 4.707 13.012 1.00 85.75 91 GLU A C 1
ATOM 682 O O . GLU A 1 91 ? -13.857 5.050 13.622 1.00 85.75 91 GLU A O 1
ATOM 687 N N . LYS A 1 92 ? -16.050 5.274 13.259 1.00 85.44 92 LYS A N 1
ATOM 688 C CA . LYS A 1 92 ? -16.247 6.201 14.379 1.00 85.44 92 LYS A CA 1
ATOM 689 C C . LYS A 1 92 ? -16.696 5.399 15.590 1.00 85.44 92 LYS A C 1
ATOM 691 O O . LYS A 1 92 ? -17.700 4.698 15.510 1.00 85.44 92 LYS A O 1
ATOM 696 N N . ALA A 1 93 ? -15.977 5.520 16.697 1.00 81.25 93 ALA A N 1
ATOM 697 C CA . ALA A 1 93 ? -16.354 4.920 17.967 1.00 81.25 93 ALA A CA 1
ATOM 698 C C . ALA A 1 93 ? -16.737 6.021 18.957 1.00 81.25 93 ALA A C 1
ATOM 700 O O . ALA A 1 93 ? -16.003 6.996 19.126 1.00 81.25 93 ALA A O 1
ATOM 701 N N . GLN A 1 94 ? -17.886 5.866 19.610 1.00 81.69 94 GLN A N 1
ATOM 702 C CA . GLN A 1 94 ? -18.277 6.717 20.730 1.00 81.69 94 GLN A CA 1
ATOM 703 C C . GLN A 1 94 ? -17.673 6.123 21.997 1.00 81.69 94 GLN A C 1
ATOM 705 O O . GLN A 1 94 ? -17.881 4.948 22.296 1.00 81.69 94 GLN A O 1
ATOM 710 N N . VAL A 1 95 ? -16.880 6.918 22.707 1.00 80.44 95 VAL A N 1
ATOM 711 C CA . VAL A 1 95 ? -16.280 6.528 23.978 1.00 80.44 95 VAL A CA 1
ATOM 712 C C . VAL A 1 95 ? -16.845 7.443 25.046 1.00 80.44 95 VAL A C 1
ATOM 714 O O . VAL A 1 95 ? -16.720 8.667 24.977 1.00 80.44 95 VAL A O 1
ATOM 717 N N . ILE A 1 96 ? -17.474 6.830 26.042 1.00 78.75 96 ILE A N 1
ATOM 718 C CA . ILE A 1 96 ? -17.928 7.528 27.237 1.00 78.75 96 ILE A CA 1
ATOM 719 C C . ILE A 1 96 ? -16.687 7.737 28.105 1.00 78.75 96 ILE A C 1
ATOM 721 O O . ILE A 1 96 ? -16.074 6.775 28.567 1.00 78.75 96 ILE A O 1
ATOM 725 N N . THR A 1 97 ? -16.278 8.991 28.275 1.00 75.56 97 THR A N 1
ATOM 726 C CA . THR A 1 97 ? -15.171 9.377 29.159 1.00 75.56 97 THR A CA 1
ATOM 727 C C . THR A 1 97 ? -15.712 10.093 30.391 1.00 75.56 97 THR A C 1
ATOM 729 O O . THR A 1 97 ? -16.846 10.565 30.390 1.00 75.56 97 THR A O 1
ATOM 732 N N . LEU A 1 98 ? -14.896 10.209 31.443 1.00 72.69 98 LEU A N 1
ATOM 733 C CA . LEU A 1 98 ? -15.258 10.945 32.665 1.00 72.69 98 LEU A CA 1
ATOM 734 C C . LEU A 1 98 ? -15.579 12.435 32.402 1.00 72.69 98 LEU A C 1
ATOM 736 O O . LEU A 1 98 ? -16.258 13.058 33.208 1.00 72.69 98 LEU A O 1
ATOM 740 N N . GLU A 1 99 ? -15.127 12.989 31.269 1.00 75.50 99 GLU A N 1
ATOM 741 C CA . GLU A 1 99 ? -15.399 14.363 30.808 1.00 75.50 99 GLU A CA 1
ATOM 742 C C . GLU A 1 99 ? -16.639 14.480 29.896 1.00 75.50 99 GLU A C 1
ATOM 744 O O . GLU A 1 99 ? -16.964 15.577 29.445 1.00 75.50 99 GLU A O 1
ATOM 749 N N . GLY A 1 100 ? -17.313 13.366 29.589 1.00 76.12 100 GLY A N 1
ATOM 750 C CA . GLY A 1 100 ? -18.455 13.298 28.672 1.00 76.12 100 GLY A CA 1
ATOM 751 C C . GLY A 1 100 ? -18.251 12.340 27.492 1.00 76.12 100 GLY A C 1
ATOM 752 O O . GLY A 1 100 ? -17.260 11.605 27.410 1.00 76.12 100 GLY A O 1
ATOM 753 N N . GLU A 1 101 ? -19.211 12.329 26.566 1.00 80.31 101 GLU A N 1
ATOM 754 C CA . GLU A 1 101 ? -19.147 11.533 25.336 1.00 80.31 101 GLU A CA 1
ATOM 755 C C . GLU A 1 101 ? -18.164 12.159 24.334 1.00 80.31 101 GLU A C 1
ATOM 757 O O . GLU A 1 101 ? -18.314 13.307 23.914 1.00 80.31 101 GLU A O 1
ATOM 762 N N . LYS A 1 102 ? -17.142 11.397 23.931 1.00 84.06 102 LYS A N 1
ATOM 763 C CA . LYS A 1 102 ? -16.183 11.779 22.885 1.00 84.06 102 LYS A CA 1
ATOM 764 C C . LYS A 1 102 ? -16.266 10.782 21.735 1.00 84.06 102 LYS A C 1
ATOM 766 O O . LYS A 1 102 ? -16.179 9.574 21.931 1.00 84.06 102 LYS A O 1
ATOM 771 N N . THR A 1 103 ? -16.381 11.286 20.509 1.00 79.69 103 THR A N 1
ATOM 772 C CA . THR A 1 103 ? -16.254 10.452 19.307 1.00 79.69 103 THR A CA 1
ATOM 773 C C . THR A 1 103 ? -14.786 10.378 18.897 1.00 79.69 103 THR A C 1
ATOM 775 O O . THR A 1 103 ? -14.175 11.406 18.602 1.00 79.69 103 THR A O 1
ATOM 778 N N . ILE A 1 104 ? -14.220 9.174 18.848 1.00 85.19 104 ILE A N 1
ATOM 779 C CA . ILE A 1 104 ? -12.871 8.923 18.330 1.00 85.19 104 ILE A CA 1
ATOM 780 C C . ILE A 1 104 ? -12.933 8.189 16.992 1.00 85.19 104 ILE A C 1
ATOM 782 O O . ILE A 1 104 ? -13.855 7.422 16.714 1.00 85.19 104 ILE A O 1
ATOM 786 N N . ASN A 1 105 ? -11.920 8.411 16.160 1.00 85.00 105 ASN A N 1
ATOM 787 C CA . ASN A 1 105 ? -11.743 7.682 14.912 1.00 85.00 105 ASN A CA 1
ATOM 788 C C . ASN A 1 105 ? -10.863 6.454 15.158 1.00 85.00 105 ASN A C 1
ATOM 790 O O . ASN A 1 105 ? -9.726 6.577 15.619 1.00 85.00 105 ASN A O 1
ATOM 794 N N . VAL A 1 106 ? -11.384 5.281 14.824 1.00 85.50 106 VAL A N 1
ATOM 795 C CA . VAL A 1 106 ? -10.712 3.991 14.941 1.00 85.50 106 VAL A CA 1
ATOM 796 C C . VAL A 1 106 ? -10.425 3.457 13.543 1.00 85.50 106 VAL A C 1
ATOM 798 O O . VAL A 1 106 ? -11.248 3.532 12.631 1.00 85.50 106 VAL A O 1
ATOM 801 N N . ALA A 1 107 ? -9.226 2.922 13.352 1.00 86.75 107 ALA A N 1
ATOM 802 C CA . ALA A 1 107 ? -8.859 2.277 12.105 1.00 86.75 107 ALA A CA 1
ATOM 803 C C . ALA A 1 107 ? -9.673 0.994 11.894 1.00 86.75 107 ALA A C 1
ATOM 805 O O . ALA A 1 107 ? -9.608 0.085 12.723 1.00 86.75 107 ALA A O 1
ATOM 806 N N . GLY A 1 108 ? -10.371 0.898 10.760 1.00 88.19 108 GLY A N 1
ATOM 807 C CA . GLY A 1 108 ? -11.066 -0.330 10.374 1.00 88.19 108 GLY A CA 1
ATOM 808 C C . GLY A 1 108 ? -10.096 -1.480 10.077 1.00 88.19 108 GLY A C 1
ATOM 809 O O . GLY A 1 108 ? -8.894 -1.279 9.876 1.00 88.19 108 GLY A O 1
ATOM 810 N N . ARG A 1 109 ? -10.616 -2.711 9.991 1.00 90.69 109 ARG A N 1
ATOM 811 C CA . ARG A 1 109 ? -9.792 -3.930 9.807 1.00 90.69 109 ARG A CA 1
ATOM 812 C C . ARG A 1 109 ? -8.894 -3.882 8.566 1.00 90.69 109 ARG A C 1
ATOM 814 O O . ARG A 1 109 ? -7.747 -4.314 8.614 1.00 90.69 109 ARG A O 1
ATOM 821 N N . ILE A 1 110 ? -9.398 -3.326 7.462 1.00 90.56 110 ILE A N 1
ATOM 822 C CA . ILE A 1 110 ? -8.637 -3.155 6.212 1.00 90.56 110 ILE A CA 1
ATOM 823 C C . ILE A 1 110 ? -7.469 -2.186 6.427 1.00 90.56 110 ILE A C 1
ATOM 825 O O . ILE A 1 110 ? -6.351 -2.456 6.001 1.00 90.56 110 ILE A O 1
ATOM 829 N N . SER A 1 111 ? -7.706 -1.087 7.137 1.00 91.44 111 SER A N 1
ATOM 830 C CA . SER A 1 111 ? -6.707 -0.061 7.450 1.00 91.44 111 SER A CA 1
ATOM 831 C C . SER A 1 111 ? -5.584 -0.620 8.309 1.00 91.44 111 SER A C 1
ATOM 833 O O . SER A 1 111 ? -4.410 -0.401 8.014 1.00 91.44 111 SER A O 1
ATOM 835 N N . GLN A 1 112 ? -5.941 -1.417 9.316 1.00 92.38 112 GLN A N 1
ATOM 836 C CA . GLN A 1 112 ? -4.985 -2.143 10.148 1.00 92.38 112 GLN A CA 1
ATOM 837 C C . GLN A 1 112 ? -4.190 -3.170 9.335 1.00 92.38 112 GLN A C 1
ATOM 839 O O . GLN A 1 112 ? -2.972 -3.255 9.491 1.00 92.38 112 GLN A O 1
ATOM 844 N N . ALA A 1 113 ? -4.845 -3.916 8.439 1.00 92.44 113 ALA A N 1
ATOM 845 C CA . ALA A 1 113 ? -4.187 -4.898 7.582 1.00 92.44 113 ALA A CA 1
ATOM 846 C C . ALA A 1 113 ? -3.182 -4.236 6.628 1.00 92.44 113 ALA A C 1
ATOM 848 O O . ALA A 1 113 ? -2.012 -4.617 6.618 1.00 92.44 113 ALA A O 1
ATOM 849 N N . VAL A 1 114 ? -3.580 -3.175 5.920 1.00 92.31 114 VAL A N 1
ATOM 850 C CA . VAL A 1 114 ? -2.689 -2.415 5.028 1.00 92.31 114 VAL A CA 1
ATOM 851 C C . VAL A 1 114 ? -1.534 -1.783 5.809 1.00 92.31 114 VAL A C 1
ATOM 853 O O . VAL A 1 114 ? -0.382 -1.900 5.396 1.00 92.31 114 VAL A O 1
ATOM 856 N N . ALA A 1 115 ? -1.794 -1.178 6.972 1.00 92.25 115 ALA A N 1
ATOM 857 C CA . ALA A 1 115 ? -0.735 -0.639 7.827 1.00 92.25 115 ALA A CA 1
ATOM 858 C C . ALA A 1 115 ? 0.225 -1.742 8.308 1.00 92.25 115 ALA A C 1
ATOM 860 O O . ALA A 1 115 ? 1.444 -1.567 8.290 1.00 92.25 115 ALA A O 1
ATOM 861 N N . SER A 1 116 ? -0.304 -2.911 8.681 1.00 94.62 116 SER A N 1
ATOM 862 C CA . SER A 1 116 ? 0.509 -4.067 9.064 1.00 94.62 116 SER A CA 1
ATOM 863 C C . SER A 1 116 ? 1.374 -4.566 7.905 1.00 94.62 116 SER A C 1
ATOM 865 O O . SER A 1 116 ? 2.546 -4.862 8.122 1.00 94.62 116 SER A O 1
ATOM 867 N N . LEU A 1 117 ? 0.847 -4.583 6.677 1.00 94.38 117 LEU A N 1
ATOM 868 C CA . LEU A 1 117 ? 1.595 -4.931 5.473 1.00 94.38 117 LEU A CA 1
ATOM 869 C C . LEU A 1 117 ? 2.746 -3.949 5.243 1.00 94.38 117 LEU A C 1
ATOM 871 O O . LEU A 1 117 ? 3.878 -4.381 5.051 1.00 94.38 117 LEU A O 1
ATOM 875 N N . LEU A 1 118 ? 2.491 -2.643 5.328 1.00 92.81 118 LEU A N 1
ATOM 876 C CA . LEU A 1 118 ? 3.526 -1.615 5.176 1.00 92.81 118 LEU A CA 1
ATOM 877 C C . LEU A 1 118 ? 4.653 -1.776 6.203 1.00 92.81 118 LEU A C 1
ATOM 879 O O . LEU A 1 118 ? 5.829 -1.688 5.843 1.00 92.81 118 LEU A O 1
ATOM 883 N N . ARG A 1 119 ? 4.302 -2.081 7.460 1.00 93.75 119 ARG A N 1
ATOM 884 C CA . ARG A 1 119 ? 5.277 -2.379 8.519 1.00 93.75 119 ARG A CA 1
ATOM 885 C C . ARG A 1 119 ? 6.073 -3.651 8.228 1.00 93.75 119 ARG A C 1
ATOM 887 O O . ARG A 1 119 ? 7.293 -3.617 8.344 1.00 93.75 119 ARG A O 1
ATOM 894 N N . ARG A 1 120 ? 5.417 -4.740 7.801 1.00 94.31 120 ARG A N 1
ATOM 895 C CA . ARG A 1 120 ? 6.088 -5.998 7.405 1.00 94.31 120 ARG A CA 1
ATOM 896 C C . ARG A 1 120 ? 7.050 -5.796 6.234 1.00 94.31 120 ARG A C 1
ATOM 898 O O . ARG A 1 120 ? 8.103 -6.417 6.196 1.00 94.31 120 ARG A O 1
ATOM 905 N N . LEU A 1 121 ? 6.698 -4.917 5.298 1.00 91.38 121 LEU A N 1
ATOM 906 C CA . LEU A 1 121 ? 7.547 -4.555 4.164 1.00 91.38 121 LEU A CA 1
ATOM 907 C C . LEU A 1 121 ? 8.686 -3.596 4.552 1.00 91.38 121 LEU A C 1
ATOM 909 O O . LEU A 1 121 ? 9.584 -3.378 3.744 1.00 91.38 121 LEU A O 1
ATOM 913 N N . GLY A 1 122 ? 8.666 -2.998 5.748 1.00 90.69 122 GLY A N 1
ATOM 914 C CA . GLY A 1 122 ? 9.636 -1.979 6.159 1.00 90.69 122 GLY A CA 1
ATOM 915 C C . GLY A 1 122 ? 9.545 -0.687 5.338 1.00 90.69 122 GLY A C 1
ATOM 916 O O . GLY A 1 122 ? 10.534 0.035 5.206 1.00 90.69 122 GLY A O 1
ATOM 917 N N . LEU A 1 123 ? 8.383 -0.402 4.738 1.00 91.62 123 LEU A N 1
ATOM 918 C CA . LEU A 1 123 ? 8.197 0.754 3.866 1.00 91.62 123 LEU A CA 1
ATOM 919 C C . LEU A 1 123 ? 7.773 1.979 4.695 1.00 91.62 123 LEU A C 1
ATOM 921 O O . LEU A 1 123 ? 6.690 1.965 5.284 1.00 91.62 123 LEU A O 1
ATOM 925 N N . PRO A 1 124 ? 8.570 3.063 4.731 1.00 90.62 124 PRO A N 1
ATOM 926 C CA . PRO A 1 124 ? 8.204 4.258 5.479 1.00 90.62 124 PRO A CA 1
ATOM 927 C C . PRO A 1 124 ? 7.055 5.004 4.792 1.00 90.62 124 PRO A C 1
ATOM 929 O O . PRO A 1 124 ? 7.094 5.285 3.589 1.00 90.62 124 PRO A O 1
ATOM 932 N N . TYR A 1 125 ? 6.055 5.383 5.581 1.00 92.62 125 TYR A N 1
ATOM 933 C CA . TYR A 1 125 ? 4.891 6.138 5.135 1.00 92.62 125 TYR A CA 1
ATOM 934 C C . TYR A 1 125 ? 4.573 7.291 6.094 1.00 92.62 125 TYR A C 1
ATOM 936 O O . TYR A 1 125 ? 5.050 7.337 7.224 1.00 92.62 125 TYR A O 1
ATOM 944 N N . GLN A 1 126 ? 3.785 8.247 5.611 1.00 91.31 126 GLN A N 1
ATOM 945 C CA . GLN A 1 126 ? 3.257 9.378 6.368 1.00 91.31 126 GLN A CA 1
ATOM 946 C C . GLN A 1 126 ? 1.752 9.210 6.586 1.00 91.31 126 GLN A C 1
ATOM 948 O O . GLN A 1 126 ? 1.048 8.690 5.716 1.00 91.31 126 GLN A O 1
ATOM 953 N N . GLY A 1 127 ? 1.263 9.721 7.716 1.00 88.19 127 GLY A N 1
ATOM 954 C CA . GLY A 1 127 ? -0.123 9.560 8.153 1.00 88.19 127 GLY A CA 1
ATOM 955 C C . GLY A 1 127 ? -0.304 8.342 9.056 1.00 88.19 127 GLY A C 1
ATOM 956 O O . GLY A 1 127 ? 0.656 7.642 9.372 1.00 88.19 127 GLY A O 1
ATOM 957 N N . ASN A 1 128 ? -1.541 8.105 9.478 1.00 85.12 128 ASN A N 1
ATOM 958 C CA . ASN A 1 128 ? -1.909 6.925 10.248 1.00 85.12 128 ASN A CA 1
ATOM 959 C C . ASN A 1 128 ? -3.210 6.319 9.708 1.00 85.12 128 ASN A C 1
ATOM 961 O O . ASN A 1 128 ? -3.962 6.948 8.957 1.00 85.12 128 ASN A O 1
ATOM 965 N N . GLU A 1 129 ? -3.462 5.081 10.104 1.00 82.56 129 GLU A N 1
ATOM 966 C CA . GLU A 1 129 ? -4.649 4.325 9.729 1.00 82.56 129 GLU A CA 1
ATOM 967 C C . GLU A 1 129 ? -5.958 4.951 10.250 1.00 82.56 129 GLU A C 1
ATOM 969 O O . GLU A 1 129 ? -6.977 4.872 9.566 1.00 82.56 129 GLU A O 1
ATOM 974 N N . SER A 1 130 ? -5.933 5.629 11.404 1.00 80.75 130 SER A N 1
ATOM 975 C CA . SER A 1 130 ? -7.111 6.241 12.044 1.00 80.75 130 SER A CA 1
ATOM 976 C C . SER A 1 130 ? -7.561 7.565 11.409 1.00 80.75 130 SER A C 1
ATOM 978 O O . SER A 1 130 ? -8.701 7.979 11.596 1.00 80.75 130 SER A O 1
ATOM 980 N N . TYR A 1 131 ? -6.702 8.233 10.633 1.00 82.38 131 TYR A N 1
ATOM 981 C CA . TYR A 1 131 ? -7.038 9.423 9.840 1.00 82.38 131 TYR A CA 1
ATOM 982 C C . TYR A 1 131 ? -7.518 9.064 8.424 1.00 82.38 131 TYR A C 1
ATOM 984 O O . TYR A 1 131 ? -7.861 9.953 7.645 1.00 82.38 131 TYR A O 1
ATOM 992 N N . GLY A 1 132 ? -7.542 7.773 8.068 1.00 86.38 132 GLY A N 1
ATOM 993 C CA . GLY A 1 132 ? -8.112 7.288 6.808 1.00 86.38 132 GLY A CA 1
ATOM 994 C C . GLY A 1 132 ? -7.270 7.577 5.571 1.00 86.38 132 GLY A C 1
ATOM 995 O O . GLY A 1 132 ? -7.743 7.417 4.445 1.00 86.38 132 GLY A O 1
ATOM 996 N N . LYS A 1 133 ? -6.022 8.018 5.755 1.00 91.25 133 LYS A N 1
ATOM 997 C CA . LYS A 1 133 ? -5.128 8.351 4.650 1.00 91.25 133 LYS A CA 1
ATOM 998 C C . LYS A 1 133 ? -3.683 8.044 4.999 1.00 91.25 133 LYS A C 1
ATOM 1000 O O . LYS A 1 133 ? -3.125 8.603 5.941 1.00 91.25 133 LYS A O 1
ATOM 1005 N N . ILE A 1 134 ? -3.062 7.225 4.159 1.00 93.00 134 ILE A N 1
ATOM 1006 C CA . ILE A 1 134 ? -1.628 6.949 4.191 1.00 93.00 134 ILE A CA 1
ATOM 1007 C C . ILE A 1 134 ? -0.991 7.491 2.915 1.00 93.00 134 ILE A C 1
ATOM 1009 O O . ILE A 1 134 ? -1.550 7.375 1.824 1.00 93.00 134 ILE A O 1
ATOM 1013 N N . ARG A 1 135 ? 0.194 8.090 3.037 1.00 92.44 135 ARG A N 1
ATOM 1014 C CA . ARG A 1 135 ? 0.962 8.603 1.902 1.00 92.44 135 ARG A CA 1
ATOM 1015 C C . ARG A 1 135 ? 2.382 8.061 1.916 1.00 92.44 135 ARG A C 1
ATOM 1017 O O . ARG A 1 135 ? 3.079 8.140 2.920 1.00 92.44 135 ARG A O 1
ATOM 1024 N N . ILE A 1 136 ? 2.836 7.581 0.769 1.00 93.88 136 ILE A N 1
ATOM 1025 C CA . ILE A 1 136 ? 4.197 7.095 0.557 1.00 93.88 136 ILE A CA 1
ATOM 1026 C C . ILE A 1 136 ? 4.878 8.038 -0.433 1.00 93.88 136 ILE A C 1
ATOM 1028 O O . ILE A 1 136 ? 4.368 8.310 -1.524 1.00 93.88 136 ILE A O 1
ATOM 1032 N N . ASN A 1 137 ? 6.033 8.567 -0.038 1.00 93.12 137 ASN A N 1
ATOM 1033 C CA . ASN A 1 137 ? 6.820 9.462 -0.879 1.00 93.12 137 ASN A CA 1
ATOM 1034 C C . ASN A 1 137 ? 7.563 8.658 -1.959 1.00 93.12 137 ASN A C 1
ATOM 1036 O O . ASN A 1 137 ? 8.209 7.658 -1.645 1.00 93.12 137 ASN A O 1
ATOM 1040 N N . GLY A 1 138 ? 7.533 9.124 -3.211 1.00 89.81 138 GLY A N 1
ATOM 1041 C CA . GLY A 1 138 ? 8.240 8.492 -4.328 1.00 89.81 138 GLY A CA 1
ATOM 1042 C C . GLY A 1 138 ? 9.758 8.378 -4.120 1.00 89.81 138 GLY A C 1
ATOM 1043 O O . GLY A 1 138 ? 10.369 7.416 -4.580 1.00 89.81 138 GLY A O 1
ATOM 1044 N N . ILE A 1 139 ? 10.381 9.302 -3.374 1.00 90.19 139 ILE A N 1
ATOM 1045 C CA . ILE A 1 139 ? 11.812 9.231 -3.021 1.00 90.19 139 ILE A CA 1
ATOM 1046 C C . ILE A 1 139 ? 12.072 8.075 -2.051 1.00 90.19 139 ILE A C 1
ATOM 1048 O O . ILE A 1 139 ? 12.992 7.283 -2.265 1.00 90.19 139 ILE A O 1
ATOM 1052 N N . SER A 1 140 ? 11.262 7.964 -0.997 1.00 90.56 140 SER A N 1
ATOM 1053 C CA . SER A 1 140 ? 11.363 6.869 -0.029 1.00 90.56 140 SER A CA 1
ATOM 1054 C C . SER A 1 140 ? 11.094 5.524 -0.696 1.00 90.56 140 SER A C 1
ATOM 1056 O O . SER A 1 140 ? 11.834 4.571 -0.477 1.00 90.56 140 SER A O 1
ATOM 1058 N N . LEU A 1 141 ? 10.105 5.480 -1.591 1.00 91.25 141 LEU A N 1
ATOM 1059 C CA . LEU A 1 141 ? 9.792 4.300 -2.382 1.00 91.25 141 LEU A CA 1
ATOM 1060 C C . LEU A 1 141 ? 10.945 3.906 -3.313 1.00 91.25 141 LEU A C 1
ATOM 1062 O O . LEU A 1 141 ? 11.254 2.726 -3.431 1.00 91.25 141 LEU A O 1
ATOM 1066 N N . ARG A 1 142 ? 11.635 4.877 -3.927 1.00 90.00 142 ARG A N 1
ATOM 1067 C CA . ARG A 1 142 ? 12.819 4.614 -4.762 1.00 90.00 142 ARG A CA 1
ATOM 1068 C C . ARG A 1 142 ? 13.938 3.952 -3.966 1.00 90.00 142 ARG A C 1
ATOM 1070 O O . ARG A 1 142 ? 14.536 3.006 -4.463 1.00 90.00 142 ARG A O 1
ATOM 1077 N N . ARG A 1 143 ? 14.220 4.459 -2.761 1.00 89.81 143 ARG A N 1
ATOM 1078 C CA . ARG A 1 143 ? 15.237 3.897 -1.852 1.00 89.81 143 ARG A CA 1
ATOM 1079 C C . ARG A 1 143 ? 14.847 2.516 -1.336 1.00 89.81 143 ARG A C 1
ATOM 1081 O O . ARG A 1 143 ? 15.719 1.693 -1.116 1.00 89.81 143 ARG A O 1
ATOM 1088 N N . TRP A 1 144 ? 13.555 2.275 -1.144 1.00 91.06 144 TRP A N 1
ATOM 1089 C CA . TRP A 1 144 ? 13.052 0.975 -0.717 1.00 91.06 144 TRP A CA 1
ATOM 1090 C C . TRP A 1 144 ? 13.080 -0.065 -1.850 1.00 91.06 144 TRP A C 1
ATOM 1092 O O . TRP A 1 144 ? 13.466 -1.202 -1.616 1.00 91.06 144 TRP A O 1
ATOM 1102 N N . LEU A 1 145 ? 12.740 0.323 -3.087 1.00 87.94 145 LEU A N 1
ATOM 1103 C CA . LEU A 1 145 ? 12.810 -0.547 -4.275 1.00 87.94 145 LEU A CA 1
ATOM 1104 C C . LEU A 1 145 ? 14.244 -0.818 -4.749 1.00 87.94 145 LEU A C 1
ATOM 1106 O O . LEU A 1 145 ? 14.495 -1.834 -5.393 1.00 87.94 145 LEU A O 1
ATOM 1110 N N . GLN A 1 146 ? 15.166 0.096 -4.458 1.00 84.94 146 GLN A N 1
ATOM 1111 C CA . GLN A 1 146 ? 16.604 -0.076 -4.641 1.00 84.94 146 GLN A CA 1
ATOM 1112 C C . GLN A 1 146 ? 17.271 -0.015 -3.266 1.00 84.94 146 GLN A C 1
ATOM 1114 O O . GLN A 1 146 ? 17.916 0.998 -2.960 1.00 84.94 146 GLN A O 1
ATOM 1119 N N . PRO A 1 147 ? 17.093 -1.047 -2.415 1.00 65.75 147 PRO A N 1
ATOM 1120 C CA . PRO A 1 147 ? 17.858 -1.114 -1.185 1.00 65.75 147 PRO A CA 1
ATOM 1121 C C . PRO A 1 147 ? 19.323 -1.052 -1.600 1.00 65.75 147 PRO A C 1
ATOM 1123 O O . PRO A 1 147 ? 19.718 -1.699 -2.574 1.00 65.75 147 PRO A O 1
ATOM 1126 N N . LYS A 1 148 ? 20.096 -0.183 -0.941 1.00 61.84 148 LYS A N 1
ATOM 1127 C CA . LYS A 1 148 ? 21.524 -0.072 -1.219 1.00 61.84 148 LYS A CA 1
ATOM 1128 C C . LYS A 1 148 ? 22.072 -1.492 -1.162 1.00 61.84 148 LYS A C 1
ATOM 1130 O O . LYS A 1 148 ? 21.998 -2.126 -0.116 1.00 61.84 148 LYS A O 1
ATOM 1135 N N . LEU A 1 149 ? 22.552 -1.996 -2.295 1.00 55.56 149 LEU A N 1
ATOM 1136 C CA . LEU A 1 149 ? 23.488 -3.098 -2.257 1.00 55.56 149 LEU A CA 1
ATOM 1137 C C . LEU A 1 149 ? 24.600 -2.564 -1.363 1.00 55.56 149 LEU A C 1
ATOM 1139 O O . LEU A 1 149 ? 25.222 -1.557 -1.718 1.00 55.56 149 LEU A O 1
ATOM 1143 N N . ASP A 1 150 ? 24.802 -3.164 -0.195 1.00 43.94 150 ASP A N 1
ATOM 1144 C CA . ASP A 1 150 ? 26.104 -3.096 0.445 1.00 43.94 150 ASP A CA 1
ATOM 1145 C C . ASP A 1 150 ? 27.057 -3.751 -0.551 1.00 43.94 150 ASP A C 1
ATOM 1147 O O . ASP A 1 150 ? 27.281 -4.955 -0.553 1.00 43.94 150 ASP A O 1
ATOM 1151 N N . SER A 1 151 ? 27.507 -2.955 -1.516 1.00 43.81 151 SER A N 1
ATOM 1152 C CA . SER A 1 151 ? 28.606 -3.308 -2.378 1.00 43.81 151 SER A CA 1
ATOM 1153 C C . SER A 1 151 ? 29.819 -3.300 -1.460 1.00 43.81 151 SER A C 1
ATOM 1155 O O . SER A 1 151 ? 30.190 -2.222 -0.986 1.00 43.81 151 SER A O 1
ATOM 1157 N N . PRO A 1 152 ? 30.498 -4.441 -1.244 1.00 50.97 152 PRO A N 1
ATOM 1158 C CA . PRO A 1 152 ? 31.814 -4.428 -0.613 1.00 50.97 152 PRO A CA 1
ATOM 1159 C C . PRO A 1 152 ? 32.843 -3.687 -1.489 1.00 50.97 152 PRO A C 1
ATOM 1161 O O . PRO A 1 152 ? 33.992 -3.529 -1.101 1.00 50.97 152 PRO A O 1
ATOM 1164 N N . PHE A 1 153 ? 32.440 -3.247 -2.687 1.00 46.69 153 PHE A N 1
ATOM 1165 C CA . PHE A 1 153 ? 33.287 -2.758 -3.761 1.00 46.69 153 PHE A CA 1
ATOM 1166 C C . PHE A 1 153 ? 32.876 -1.374 -4.279 1.00 46.69 153 PHE A C 1
ATOM 1168 O O . PHE A 1 153 ? 33.121 -1.036 -5.432 1.00 46.69 153 PHE A O 1
ATOM 1175 N N . SER A 1 154 ? 32.299 -0.518 -3.433 1.00 47.44 154 SER A N 1
ATOM 1176 C CA . SER A 1 154 ? 32.382 0.931 -3.668 1.00 47.44 154 SER A CA 1
ATOM 1177 C C . SER A 1 154 ? 33.666 1.483 -3.042 1.00 47.44 154 SER A C 1
ATOM 1179 O O . SER A 1 154 ? 33.640 2.442 -2.270 1.00 47.44 154 SER A O 1
ATOM 1181 N N . GLY A 1 155 ? 34.802 0.860 -3.363 1.00 37.84 155 GLY A N 1
ATOM 1182 C CA . GLY A 1 155 ? 36.104 1.461 -3.134 1.00 37.84 155 GLY A CA 1
ATOM 1183 C C . GLY A 1 155 ? 36.231 2.669 -4.053 1.00 37.84 155 GLY A C 1
ATOM 1184 O O . GLY A 1 155 ? 36.260 2.528 -5.273 1.00 37.84 155 GLY A O 1
ATOM 1185 N N . LYS A 1 156 ? 36.316 3.869 -3.479 1.00 46.25 156 LYS A N 1
ATOM 1186 C CA . LYS A 1 156 ? 37.038 4.936 -4.170 1.00 46.25 156 LYS A CA 1
ATOM 1187 C C . LYS A 1 156 ? 38.475 4.427 -4.366 1.00 46.25 156 LYS A C 1
ATOM 1189 O O . LYS A 1 156 ? 39.058 3.959 -3.387 1.00 46.25 15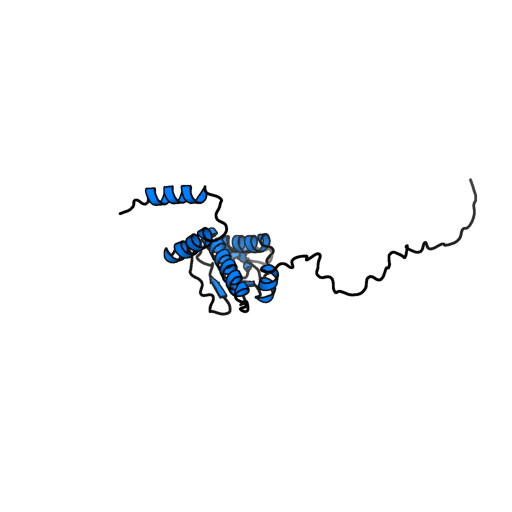6 LYS A O 1
ATOM 1194 N N . PRO A 1 157 ? 39.056 4.467 -5.574 1.00 45.19 157 PRO A N 1
ATOM 1195 C CA . PRO A 1 157 ? 40.463 4.148 -5.736 1.00 45.19 157 PRO A CA 1
ATOM 1196 C C . PRO A 1 157 ? 41.263 5.326 -5.186 1.00 45.19 157 PRO A C 1
ATOM 1198 O O . PRO A 1 157 ? 41.403 6.356 -5.839 1.00 45.19 157 PRO A O 1
ATOM 1201 N N . GLY A 1 158 ? 41.727 5.194 -3.951 1.00 47.03 158 GLY A N 1
ATOM 1202 C CA . GLY A 1 158 ? 42.599 6.183 -3.341 1.00 47.03 158 GLY A CA 1
ATOM 1203 C C . GLY A 1 158 ? 42.484 6.198 -1.831 1.00 47.03 158 GLY A C 1
ATOM 1204 O O . GLY A 1 158 ? 41.404 6.406 -1.295 1.00 47.03 158 GLY A O 1
ATOM 1205 N N . GLU A 1 159 ? 43.643 6.031 -1.200 1.00 37.09 159 GLU A N 1
ATOM 1206 C CA . GLU A 1 159 ? 43.928 6.211 0.226 1.00 37.09 159 GLU A CA 1
ATOM 1207 C C . GLU A 1 159 ? 43.713 4.977 1.107 1.00 37.09 159 GLU A C 1
ATOM 1209 O O . GLU A 1 159 ? 42.911 4.939 2.037 1.00 37.09 159 GLU A O 1
ATOM 1214 N N . TRP A 1 160 ? 44.558 3.970 0.882 1.00 39.66 160 TRP A N 1
ATOM 1215 C CA . TRP A 1 160 ? 45.048 3.170 2.001 1.00 39.66 160 TRP A CA 1
ATOM 1216 C C . TRP A 1 160 ? 46.021 4.037 2.805 1.00 39.66 160 TRP A C 1
ATOM 1218 O O . TRP A 1 160 ? 47.213 4.075 2.515 1.00 39.66 160 TRP A O 1
ATOM 1228 N N . SER A 1 161 ? 45.517 4.754 3.806 1.00 37.09 161 SER A N 1
ATOM 1229 C CA . SER A 1 161 ? 46.352 5.265 4.892 1.00 37.09 161 SER A CA 1
ATOM 1230 C C . SER A 1 161 ? 45.844 4.708 6.222 1.00 37.09 161 SER A C 1
ATOM 1232 O O . SER A 1 161 ? 44.848 5.110 6.814 1.00 37.09 161 SER A O 1
ATOM 1234 N N . THR A 1 162 ? 46.541 3.655 6.625 1.00 42.12 162 THR A N 1
ATOM 1235 C CA . THR A 1 162 ? 46.837 3.233 7.991 1.00 42.12 162 THR A CA 1
ATOM 1236 C C . THR A 1 162 ? 46.381 4.209 9.081 1.00 42.12 162 THR A C 1
ATOM 1238 O O . THR A 1 162 ? 46.926 5.299 9.220 1.00 42.12 162 THR A O 1
ATOM 1241 N N . SER A 1 163 ? 45.467 3.771 9.948 1.00 39.31 163 SER A N 1
ATOM 1242 C CA . SER A 1 163 ? 45.366 4.268 11.331 1.00 39.31 163 SER A CA 1
ATOM 1243 C C . SER A 1 163 ? 44.739 3.213 12.238 1.00 39.31 163 SER A C 1
ATOM 1245 O O . SER A 1 163 ? 43.732 3.412 12.909 1.00 39.31 163 SER A O 1
ATOM 1247 N N . LEU A 1 164 ? 45.402 2.061 12.274 1.00 46.81 164 LEU A N 1
ATOM 1248 C CA . LEU A 1 164 ? 45.378 1.169 13.421 1.00 46.81 164 LEU A CA 1
ATOM 1249 C C . LEU A 1 164 ? 46.305 1.784 14.477 1.00 46.81 164 LEU A C 1
ATOM 1251 O O . LEU A 1 164 ? 47.490 1.474 14.493 1.00 46.81 164 LEU A O 1
ATOM 1255 N N . SER A 1 165 ? 45.830 2.745 15.279 1.00 43.22 165 SER A N 1
ATOM 1256 C CA . SER A 1 165 ? 46.445 3.106 16.575 1.00 43.22 165 SER A CA 1
ATOM 1257 C C . SER A 1 165 ? 45.724 4.247 17.298 1.00 43.22 165 SER A C 1
ATOM 1259 O O . SER A 1 165 ? 45.269 5.201 16.676 1.00 43.22 165 SER A O 1
ATOM 1261 N N . ARG A 1 166 ? 45.767 4.154 18.640 1.00 47.75 166 ARG A N 1
ATOM 1262 C CA . ARG A 1 166 ? 45.328 5.082 19.711 1.00 47.75 166 ARG A CA 1
ATOM 1263 C C . ARG A 1 166 ? 44.107 4.532 20.454 1.00 47.75 166 ARG A C 1
ATOM 1265 O O . ARG A 1 166 ? 43.015 5.075 20.392 1.00 47.75 166 ARG A O 1
ATOM 1272 N N . LEU A 1 167 ? 44.223 3.354 21.074 1.00 43.12 167 LEU A N 1
ATOM 1273 C CA . LEU A 1 167 ? 44.822 3.178 22.411 1.00 43.12 167 LEU A CA 1
ATOM 1274 C C . LEU A 1 167 ? 44.365 4.295 23.363 1.00 43.12 167 LEU A C 1
ATOM 1276 O O . LEU A 1 167 ? 44.965 5.370 23.416 1.00 43.12 167 LEU A O 1
ATOM 1280 N N . GLY A 1 168 ? 43.273 4.024 24.083 1.00 41.31 168 GLY A N 1
ATOM 1281 C CA . GLY A 1 168 ? 42.749 4.887 25.133 1.00 41.31 168 GLY A CA 1
ATOM 1282 C C . GLY A 1 168 ? 43.829 5.187 26.168 1.00 41.31 168 GLY A C 1
ATOM 1283 O O . GLY A 1 168 ? 44.422 4.282 26.759 1.00 41.31 168 GLY A O 1
ATOM 1284 N N . LYS A 1 169 ? 44.106 6.476 26.358 1.00 43.03 169 LYS A N 1
ATOM 1285 C CA . LYS A 1 169 ? 45.016 6.974 27.386 1.00 43.03 169 LYS A CA 1
ATOM 1286 C C . LYS A 1 169 ? 44.450 6.608 28.763 1.00 43.03 169 LYS A C 1
ATOM 1288 O O . LYS A 1 169 ? 43.396 7.099 29.153 1.00 43.03 169 LYS A O 1
ATOM 1293 N N . ARG A 1 170 ? 45.165 5.746 29.496 1.00 32.25 170 ARG A N 1
ATOM 1294 C CA . ARG A 1 170 ? 45.013 5.578 30.949 1.00 32.25 170 ARG A CA 1
ATOM 1295 C C . ARG A 1 170 ? 45.355 6.905 31.621 1.00 32.25 170 ARG A C 1
ATOM 1297 O O . ARG A 1 170 ? 46.508 7.331 31.577 1.00 32.25 170 ARG A O 1
ATOM 1304 N N . ASN A 1 171 ? 44.377 7.515 32.276 1.00 37.88 171 ASN A N 1
ATOM 1305 C CA . ASN A 1 171 ? 44.624 8.604 33.209 1.00 37.88 171 ASN A CA 1
ATOM 1306 C C . ASN A 1 171 ? 45.264 8.015 34.476 1.00 37.88 171 ASN A C 1
ATOM 1308 O O . ASN A 1 171 ? 44.660 7.183 35.151 1.00 37.88 171 ASN A O 1
ATOM 1312 N N . LYS A 1 172 ? 46.506 8.417 34.769 1.00 41.16 172 LYS A N 1
ATOM 1313 C CA . LYS A 1 172 ? 47.141 8.245 36.081 1.00 41.16 172 LYS A CA 1
ATOM 1314 C C . LYS A 1 172 ? 46.714 9.416 36.967 1.00 41.16 172 LYS A C 1
ATOM 1316 O O . LYS A 1 172 ? 46.890 10.561 36.560 1.00 41.16 172 LYS A O 1
ATOM 1321 N N . LEU A 1 173 ? 46.238 9.129 38.174 1.00 42.19 173 LEU A N 1
ATOM 1322 C CA . LEU A 1 173 ? 46.282 10.058 39.305 1.00 42.19 173 LEU A CA 1
ATOM 1323 C C . LEU A 1 173 ? 46.990 9.365 40.486 1.00 42.19 173 LEU A C 1
ATOM 1325 O O . LEU A 1 173 ? 46.953 8.134 40.561 1.00 42.19 173 LEU A O 1
ATOM 1329 N N . PRO A 1 174 ? 47.723 10.127 41.317 1.00 45.69 174 PRO A N 1
ATOM 1330 C CA . PRO A 1 174 ? 48.770 9.606 42.191 1.00 45.69 174 PRO A CA 1
ATOM 1331 C C . PRO A 1 174 ? 48.258 9.065 43.533 1.00 45.69 174 PRO A C 1
ATOM 1333 O O . PRO A 1 174 ? 47.169 9.392 43.994 1.00 45.69 174 PRO A O 1
ATOM 1336 N N . ALA A 1 175 ? 49.102 8.223 44.127 1.00 40.22 175 ALA A N 1
ATOM 1337 C CA . ALA A 1 175 ? 48.919 7.526 45.390 1.00 40.22 175 ALA A CA 1
ATOM 1338 C C . ALA A 1 175 ? 48.977 8.452 46.613 1.00 40.22 175 ALA A C 1
ATOM 1340 O O . ALA A 1 175 ? 49.813 9.353 46.658 1.00 40.22 175 ALA A O 1
ATOM 1341 N N . THR A 1 176 ? 48.213 8.099 47.650 1.00 42.94 176 THR A N 1
ATOM 1342 C CA . THR A 1 176 ? 48.562 8.411 49.042 1.00 42.94 176 THR A CA 1
ATOM 1343 C C . THR A 1 176 ? 48.396 7.148 49.892 1.00 42.94 176 THR A C 1
ATOM 1345 O O . THR A 1 176 ? 47.424 6.410 49.749 1.00 42.94 176 THR A O 1
ATOM 1348 N N . GLN A 1 177 ? 49.421 6.878 50.700 1.00 36.62 177 GLN A N 1
ATOM 1349 C CA . GLN A 1 177 ? 49.671 5.687 51.515 1.00 36.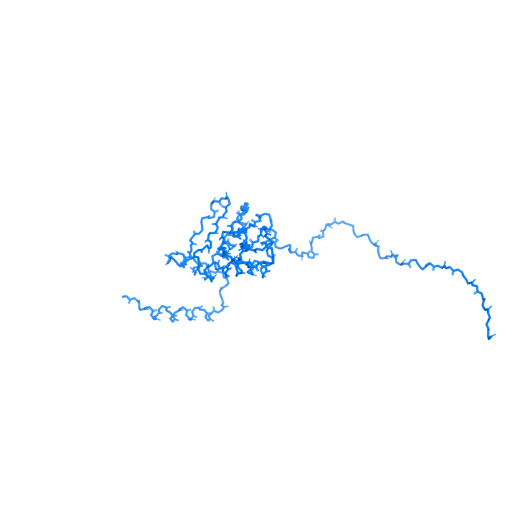62 177 GLN A CA 1
ATOM 1350 C C . GLN A 1 177 ? 48.733 5.516 52.728 1.00 36.62 177 GLN A C 1
ATOM 1352 O O . GLN A 1 177 ? 48.329 6.504 53.326 1.00 36.62 177 GLN A O 1
ATOM 1357 N N . TYR A 1 178 ? 48.479 4.235 53.062 1.00 38.97 178 TYR A N 1
ATOM 1358 C CA . TYR A 1 178 ? 48.441 3.543 54.376 1.00 38.97 178 TYR A CA 1
ATOM 1359 C C . TYR A 1 178 ? 48.065 4.354 55.640 1.00 38.97 178 TYR A C 1
ATOM 1361 O O . TYR A 1 178 ? 48.641 5.398 55.916 1.00 38.97 178 TYR A O 1
ATOM 1369 N N . SER A 1 179 ? 47.229 3.853 56.560 1.00 35.75 179 SER A N 1
ATOM 1370 C CA . SER A 1 179 ? 47.550 2.739 57.484 1.00 35.75 179 SER A CA 1
ATOM 1371 C C . SER A 1 179 ? 46.300 2.376 58.312 1.00 35.75 179 SER A C 1
ATOM 1373 O O . SER A 1 179 ? 45.607 3.286 58.745 1.00 35.75 179 SER A O 1
ATOM 1375 N N . HIS A 1 180 ? 45.898 1.100 58.367 1.00 38.25 180 HIS A N 1
ATOM 1376 C CA . HIS A 1 180 ? 46.086 0.110 59.456 1.00 38.25 180 HIS A CA 1
ATOM 1377 C C . HIS A 1 180 ? 44.895 0.058 60.429 1.00 38.25 180 HIS A C 1
ATOM 1379 O O . HIS A 1 180 ? 44.120 1.001 60.484 1.00 38.25 180 HIS A O 1
ATOM 1385 N N . TRP A 1 181 ? 44.740 -1.098 61.085 1.00 39.34 181 TRP A N 1
ATOM 1386 C CA . TRP A 1 181 ? 43.867 -1.363 62.236 1.00 39.34 181 TRP A CA 1
ATOM 1387 C C . TRP A 1 181 ? 43.518 -0.139 63.086 1.00 39.34 181 TRP A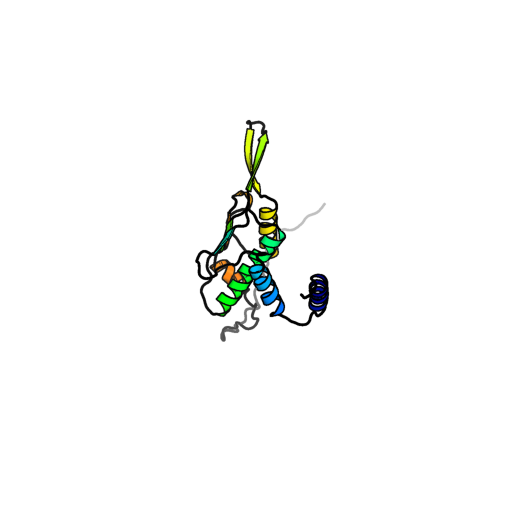 C 1
ATOM 1389 O O . TRP A 1 181 ? 44.457 0.622 63.412 1.00 39.34 181 TRP A O 1
#

pLDDT: mean 71.29, std 19.69, range [32.25, 94.62]

Organism: Populus deltoides (NCBI:txid3696)